Protein AF-A0A1F6ZRS8-F1 (afdb_monomer_lite)

Foldseek 3Di:
DLVVLLVLLLVLLVVLVVVCVVVVPDDLVNSLCVLVVPPDDQDPSSLSSSLSSSQLVVVCVVVVPDDSVRSSVVSSVCSVVSVVVSVVVD

pLDDT: mean 78.66, std 11.93, range [44.84, 92.25]

Secondary structure (DSSP, 8-state):
-HHHHHHHHHHHHHHHHHHHHH-TT--HHHHHHHHHTTSS---HHHHHHHHHHHHHHHHHHH-TT--HHHHHHHHHHHHHHHHHHHHTT-

Radius of gyration: 12.48 Å; chains: 1; bounding box: 32×22×33 Å

Structure (mmCIF, N/CA/C/O backbone):
data_AF-A0A1F6ZRS8-F1
#
_entry.id   AF-A0A1F6ZRS8-F1
#
loop_
_atom_site.group_PDB
_atom_site.id
_atom_site.type_symbol
_atom_site.label_atom_id
_atom_site.label_alt_id
_atom_site.label_comp_id
_atom_site.label_asym_id
_atom_site.label_entity_id
_atom_site.label_seq_id
_atom_site.pdbx_PDB_ins_code
_atom_site.Cartn_x
_atom_site.Cartn_y
_atom_site.Cartn_z
_atom_site.occupancy
_atom_site.B_iso_or_equiv
_atom_site.auth_seq_id
_atom_site.auth_comp_id
_atom_site.auth_asym_id
_atom_site.auth_atom_id
_atom_site.pdbx_PDB_model_num
ATOM 1 N N . MET A 1 1 ? 7.842 -9.575 -17.480 1.00 53.19 1 MET A N 1
ATOM 2 C CA . MET A 1 1 ? 7.811 -8.180 -17.010 1.00 53.19 1 MET A CA 1
ATOM 3 C C . MET A 1 1 ? 6.543 -7.965 -16.195 1.00 53.19 1 MET A C 1
ATOM 5 O O . MET A 1 1 ? 6.675 -7.854 -14.993 1.00 53.19 1 MET A O 1
ATOM 9 N N . GLU A 1 2 ? 5.340 -8.151 -16.761 1.00 55.59 2 GLU A N 1
ATOM 10 C CA . GLU A 1 2 ? 4.064 -7.962 -16.025 1.00 55.59 2 GLU A CA 1
ATOM 11 C C . GLU A 1 2 ? 3.884 -8.777 -14.718 1.00 55.59 2 GLU A C 1
ATOM 13 O O . GLU A 1 2 ? 3.277 -8.278 -13.770 1.00 55.59 2 GLU A O 1
ATOM 18 N N . GLU A 1 3 ? 4.385 -10.018 -14.625 1.00 59.34 3 GLU A N 1
ATOM 19 C CA . GLU A 1 3 ? 4.241 -10.829 -13.396 1.00 59.34 3 GLU A CA 1
ATOM 20 C C . GLU A 1 3 ? 5.116 -10.336 -12.230 1.00 59.34 3 GLU A C 1
ATOM 22 O O . GLU A 1 3 ? 4.689 -10.406 -11.073 1.00 59.34 3 GLU A O 1
ATOM 27 N N . ASP A 1 4 ? 6.306 -9.801 -12.521 1.00 66.62 4 ASP A N 1
ATOM 28 C CA . ASP A 1 4 ? 7.246 -9.327 -11.497 1.00 66.62 4 ASP A CA 1
ATOM 29 C C . ASP A 1 4 ? 6.773 -7.995 -10.888 1.00 66.62 4 ASP A C 1
ATOM 31 O O . ASP A 1 4 ? 6.836 -7.804 -9.668 1.00 66.62 4 ASP A O 1
ATOM 35 N N . ASP A 1 5 ? 6.182 -7.122 -11.710 1.00 69.50 5 ASP A N 1
ATOM 36 C CA . ASP A 1 5 ? 5.629 -5.834 -11.276 1.00 69.50 5 ASP A CA 1
ATOM 37 C C . ASP A 1 5 ? 4.389 -6.023 -10.392 1.00 69.50 5 ASP A C 1
ATOM 39 O O . ASP A 1 5 ? 4.235 -5.371 -9.355 1.00 69.50 5 ASP A O 1
ATOM 43 N N . GLY A 1 6 ? 3.527 -6.990 -10.731 1.00 77.56 6 GLY A N 1
ATOM 44 C CA . GLY A 1 6 ? 2.367 -7.346 -9.911 1.00 77.56 6 GLY A CA 1
ATOM 45 C C . GLY A 1 6 ? 2.758 -7.834 -8.512 1.00 77.56 6 GLY A C 1
ATOM 46 O O . GLY A 1 6 ? 2.133 -7.448 -7.516 1.00 77.56 6 GLY A O 1
ATOM 47 N N . LEU A 1 7 ? 3.818 -8.640 -8.406 1.00 80.50 7 LEU A N 1
ATOM 48 C CA . LEU A 1 7 ? 4.325 -9.113 -7.117 1.00 80.50 7 LEU A CA 1
ATOM 49 C C . LEU A 1 7 ? 4.924 -7.966 -6.288 1.00 80.50 7 LEU A C 1
ATOM 51 O O . LEU A 1 7 ? 4.684 -7.897 -5.077 1.00 80.50 7 LEU A O 1
ATOM 55 N N . ALA A 1 8 ? 5.646 -7.044 -6.930 1.00 78.81 8 ALA A N 1
ATOM 56 C CA . ALA A 1 8 ? 6.183 -5.849 -6.286 1.00 78.81 8 ALA A CA 1
ATOM 57 C C . ALA A 1 8 ? 5.066 -4.941 -5.732 1.00 78.81 8 ALA A C 1
ATOM 59 O O . ALA A 1 8 ? 5.144 -4.517 -4.574 1.00 78.81 8 ALA A O 1
ATOM 60 N N . ILE A 1 9 ? 3.982 -4.732 -6.493 1.00 83.69 9 ILE A N 1
ATOM 61 C CA . ILE A 1 9 ? 2.792 -3.972 -6.057 1.00 83.69 9 ILE A CA 1
ATOM 62 C C . ILE A 1 9 ? 2.176 -4.591 -4.802 1.00 83.69 9 ILE A C 1
ATOM 64 O O . ILE A 1 9 ? 1.899 -3.892 -3.823 1.00 83.69 9 ILE A O 1
ATOM 68 N N . VAL A 1 10 ? 1.968 -5.910 -4.804 1.00 85.94 10 VAL A N 1
ATOM 69 C CA . VAL A 1 10 ? 1.364 -6.611 -3.662 1.00 85.94 10 VAL A CA 1
ATOM 70 C C . VAL A 1 10 ? 2.267 -6.540 -2.429 1.00 85.94 10 VAL A C 1
ATOM 72 O O . VAL A 1 10 ? 1.778 -6.285 -1.326 1.00 85.94 10 VAL A O 1
ATOM 75 N N . ALA A 1 11 ? 3.579 -6.720 -2.597 1.00 83.94 11 ALA A N 1
ATOM 76 C CA . ALA A 1 11 ? 4.540 -6.623 -1.501 1.00 83.94 11 ALA A CA 1
ATOM 77 C C . ALA A 1 11 ? 4.587 -5.208 -0.898 1.00 83.94 11 ALA A C 1
ATOM 79 O O . ALA A 1 11 ? 4.629 -5.052 0.327 1.00 83.94 11 ALA A O 1
ATOM 80 N N . ALA A 1 12 ? 4.538 -4.175 -1.741 1.00 83.50 12 ALA A N 1
ATOM 81 C CA . ALA A 1 12 ? 4.478 -2.785 -1.307 1.00 83.50 12 ALA A CA 1
ATOM 82 C C . ALA A 1 12 ? 3.178 -2.474 -0.555 1.00 83.50 12 ALA A C 1
ATOM 84 O O . ALA A 1 12 ? 3.212 -1.874 0.523 1.00 83.50 12 ALA A O 1
ATOM 85 N N . ALA A 1 13 ? 2.041 -2.951 -1.064 1.00 84.62 13 ALA A N 1
ATOM 86 C CA . ALA A 1 13 ? 0.753 -2.791 -0.404 1.00 84.62 13 ALA A CA 1
ATOM 87 C C . ALA A 1 13 ? 0.713 -3.471 0.973 1.00 84.62 13 ALA A C 1
ATOM 89 O O . ALA A 1 13 ? 0.239 -2.867 1.934 1.00 84.62 13 ALA A O 1
ATOM 90 N N . ASP A 1 14 ? 1.255 -4.685 1.113 1.00 86.38 14 ASP A N 1
ATOM 91 C CA . ASP A 1 14 ? 1.355 -5.360 2.415 1.00 86.38 14 ASP A CA 1
ATOM 92 C C . ASP A 1 14 ? 2.230 -4.569 3.404 1.00 86.38 14 ASP A C 1
ATOM 94 O O . ASP A 1 14 ? 1.853 -4.387 4.565 1.00 86.38 14 ASP A O 1
ATOM 98 N N . ARG A 1 15 ? 3.366 -4.015 2.954 1.00 85.44 15 ARG A N 1
ATOM 99 C CA . ARG A 1 15 ? 4.194 -3.132 3.795 1.00 85.44 15 ARG A CA 1
ATOM 100 C C . ARG A 1 15 ? 3.437 -1.879 4.226 1.00 85.44 15 ARG A C 1
ATOM 102 O O . ARG A 1 15 ? 3.459 -1.555 5.412 1.00 85.44 15 ARG A O 1
ATOM 109 N N . ALA A 1 16 ? 2.736 -1.220 3.305 1.00 85.25 16 ALA A N 1
ATOM 110 C CA . ALA A 1 16 ? 1.933 -0.034 3.595 1.00 85.25 16 ALA A CA 1
ATOM 111 C C . ALA A 1 16 ? 0.817 -0.338 4.607 1.00 85.25 16 ALA A C 1
ATOM 113 O O . ALA A 1 16 ? 0.638 0.395 5.580 1.00 85.25 16 ALA A O 1
ATOM 114 N N . ILE A 1 17 ? 0.130 -1.475 4.446 1.00 87.12 17 ILE A N 1
ATOM 115 C CA . ILE A 1 17 ? -0.882 -1.968 5.387 1.00 87.12 17 ILE A CA 1
ATOM 116 C C . ILE A 1 17 ? -0.279 -2.156 6.782 1.00 87.12 17 ILE A C 1
ATOM 118 O O . ILE A 1 17 ? -0.844 -1.668 7.765 1.00 87.12 17 ILE A O 1
ATOM 122 N N . ARG A 1 18 ? 0.868 -2.841 6.885 1.00 87.25 18 ARG A N 1
ATOM 123 C CA . ARG A 1 18 ? 1.552 -3.075 8.167 1.00 87.25 18 ARG A CA 1
ATOM 124 C C . ARG A 1 18 ? 2.026 -1.776 8.807 1.00 87.25 18 ARG A C 1
ATOM 126 O O . ARG A 1 18 ? 1.927 -1.640 10.026 1.00 87.25 18 ARG A O 1
ATOM 133 N N . PHE A 1 19 ? 2.534 -0.839 8.011 1.00 86.38 19 PHE A N 1
ATOM 134 C CA . PHE A 1 19 ? 2.972 0.468 8.487 1.00 86.38 19 PHE A CA 1
ATOM 135 C C . PHE A 1 19 ? 1.794 1.275 9.043 1.00 86.38 19 PHE A C 1
ATOM 137 O O . PHE A 1 19 ? 1.879 1.745 10.174 1.00 86.38 19 PHE A O 1
ATOM 144 N N . GLN A 1 20 ? 0.663 1.342 8.334 1.00 84.25 20 GLN A N 1
ATOM 145 C CA . GLN A 1 20 ? -0.538 2.034 8.817 1.00 84.25 20 GLN A CA 1
ATOM 146 C C . GLN A 1 20 ? -1.162 1.351 10.044 1.00 84.25 20 GLN A C 1
ATOM 148 O O . GLN A 1 20 ? -1.658 2.020 10.941 1.00 84.25 20 GLN A O 1
ATOM 153 N N . ASN A 1 21 ? -1.104 0.018 10.142 1.00 86.31 21 ASN A N 1
ATOM 154 C CA . ASN A 1 21 ? -1.572 -0.692 11.339 1.00 86.31 21 ASN A CA 1
ATOM 155 C C . ASN A 1 21 ? -0.720 -0.359 12.578 1.00 86.31 21 ASN A C 1
ATOM 157 O O . ASN A 1 21 ? -1.249 -0.300 13.686 1.00 86.31 21 ASN A O 1
ATOM 161 N N . LYS A 1 22 ? 0.590 -0.138 12.400 1.00 88.25 22 LYS A N 1
ATOM 162 C CA . LYS A 1 22 ? 1.497 0.315 13.470 1.00 88.25 22 LYS A CA 1
ATOM 163 C C . LYS A 1 22 ? 1.375 1.813 13.750 1.00 88.25 22 LYS A C 1
ATOM 165 O O . LYS A 1 22 ? 1.580 2.224 14.887 1.00 88.25 22 LYS A O 1
ATOM 170 N N . ASN A 1 23 ? 1.014 2.597 12.737 1.00 87.19 23 ASN A N 1
ATOM 171 C CA . ASN A 1 23 ? 0.872 4.047 12.797 1.00 87.19 23 ASN A CA 1
ATOM 172 C C . ASN A 1 23 ? -0.517 4.463 12.267 1.00 87.19 23 ASN A C 1
ATOM 174 O O . ASN A 1 23 ? -0.629 4.928 11.133 1.00 87.19 23 ASN A O 1
ATOM 178 N N . PRO A 1 24 ? -1.600 4.309 13.057 1.00 83.56 24 PRO A N 1
ATOM 179 C CA . PRO A 1 24 ? -2.977 4.500 12.572 1.00 83.56 24 PRO A CA 1
ATOM 180 C C . PRO A 1 24 ? -3.304 5.921 12.106 1.00 83.56 24 PRO A C 1
ATOM 182 O O . PRO A 1 24 ? -4.269 6.120 11.372 1.00 83.56 24 PRO A O 1
ATOM 185 N N . ASN A 1 25 ? -2.511 6.895 12.554 1.00 86.31 25 ASN A N 1
ATOM 186 C CA . ASN A 1 25 ? -2.642 8.305 12.202 1.00 86.31 25 ASN A CA 1
ATOM 187 C C . ASN A 1 25 ? -1.591 8.754 11.178 1.00 86.31 25 ASN A C 1
ATOM 189 O O . ASN A 1 25 ? -1.493 9.954 10.939 1.00 86.31 25 ASN A O 1
ATOM 193 N N . ALA A 1 26 ? -0.797 7.827 10.625 1.00 84.62 26 ALA A N 1
ATOM 194 C CA . ALA A 1 26 ? 0.209 8.180 9.637 1.00 84.62 26 ALA A CA 1
ATOM 195 C C . ALA A 1 26 ? -0.443 8.766 8.385 1.00 84.62 26 ALA A C 1
ATOM 197 O O . ALA A 1 26 ? -1.467 8.254 7.915 1.00 84.62 26 ALA A O 1
ATOM 198 N N . THR A 1 27 ? 0.169 9.810 7.839 1.00 84.62 27 THR A N 1
ATOM 199 C CA . THR A 1 27 ? -0.252 10.390 6.565 1.00 84.62 27 THR A CA 1
ATOM 200 C C . THR A 1 27 ? 0.316 9.599 5.388 1.00 84.62 27 THR A C 1
ATOM 202 O O . THR A 1 27 ? 1.204 8.752 5.533 1.00 84.62 27 THR A O 1
ATOM 205 N N . ILE A 1 28 ? -0.207 9.875 4.193 1.00 82.19 28 ILE A N 1
ATOM 206 C CA . ILE A 1 28 ? 0.314 9.299 2.951 1.00 82.19 28 ILE 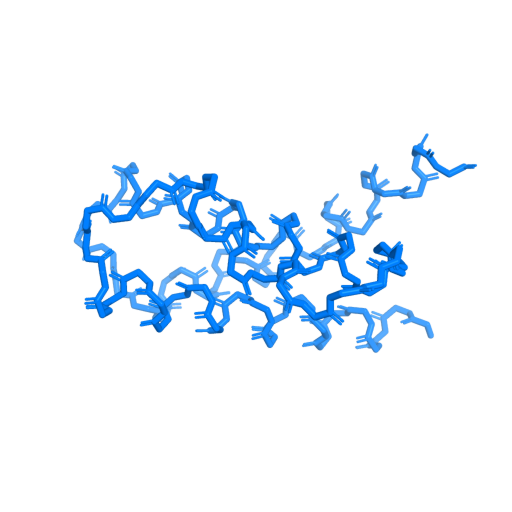A CA 1
ATOM 207 C C . ILE A 1 28 ? 1.774 9.722 2.754 1.00 82.19 28 ILE A C 1
ATOM 209 O O . ILE A 1 28 ? 2.607 8.896 2.406 1.00 82.19 28 ILE A O 1
ATOM 213 N N . GLU A 1 29 ? 2.106 10.980 3.033 1.00 80.88 29 GLU A N 1
ATOM 214 C CA . GLU A 1 29 ? 3.454 11.535 2.900 1.00 80.88 29 GLU A CA 1
ATOM 215 C C . GLU A 1 29 ? 4.451 10.850 3.839 1.00 80.88 29 GLU A C 1
ATOM 217 O O . GLU A 1 29 ? 5.564 10.543 3.421 1.00 80.88 29 GLU A O 1
ATOM 222 N N . GLU A 1 30 ? 4.055 10.548 5.079 1.00 81.25 30 GLU A N 1
ATOM 223 C CA . GLU A 1 30 ? 4.892 9.791 6.020 1.00 81.25 30 GLU A CA 1
ATOM 224 C C . GLU A 1 30 ? 5.125 8.354 5.537 1.00 81.25 30 GLU A C 1
ATOM 226 O O . GLU A 1 30 ? 6.229 7.823 5.658 1.00 81.25 30 GLU A O 1
ATOM 231 N N . ALA A 1 31 ? 4.104 7.727 4.946 1.00 76.50 31 ALA A N 1
ATOM 232 C CA . ALA A 1 31 ? 4.216 6.386 4.383 1.00 76.50 31 ALA A CA 1
ATOM 233 C C . ALA A 1 31 ? 5.102 6.348 3.128 1.00 76.50 31 ALA A C 1
ATOM 235 O O . ALA A 1 31 ? 5.912 5.432 2.982 1.00 76.50 31 ALA A O 1
ATOM 236 N N . ILE A 1 32 ? 4.981 7.349 2.250 1.00 76.38 32 ILE A N 1
ATOM 237 C CA . ILE A 1 32 ? 5.838 7.520 1.071 1.00 76.38 32 ILE A CA 1
ATOM 238 C C . ILE A 1 32 ? 7.274 7.799 1.510 1.00 76.38 32 ILE A C 1
ATOM 240 O O . ILE A 1 32 ? 8.187 7.128 1.042 1.00 76.38 32 ILE A O 1
ATOM 244 N N . GLY A 1 33 ? 7.476 8.723 2.452 1.00 74.50 33 GLY A N 1
ATOM 245 C CA . GLY A 1 33 ? 8.789 9.023 3.016 1.00 74.50 33 GLY A CA 1
ATOM 246 C C . GLY A 1 33 ? 9.452 7.773 3.589 1.00 74.50 33 GLY A C 1
ATOM 247 O O . GLY A 1 33 ? 10.596 7.486 3.259 1.00 74.50 33 GLY A O 1
ATOM 248 N N . HIS A 1 34 ? 8.707 6.961 4.345 1.00 74.81 34 HIS A N 1
ATOM 249 C CA . HIS A 1 34 ? 9.204 5.689 4.871 1.00 74.81 34 HIS A CA 1
ATOM 250 C C . HIS A 1 34 ? 9.525 4.658 3.775 1.00 74.81 34 HIS A C 1
ATOM 252 O O . HIS A 1 34 ? 10.469 3.883 3.918 1.00 74.81 34 HIS A O 1
ATOM 258 N N . ALA A 1 35 ? 8.760 4.638 2.681 1.00 67.38 35 ALA A N 1
ATOM 259 C CA . ALA A 1 35 ? 9.044 3.782 1.530 1.00 67.38 35 ALA A CA 1
ATOM 260 C C . ALA A 1 35 ? 10.283 4.249 0.741 1.00 67.38 35 ALA A C 1
ATOM 262 O O . ALA A 1 35 ? 10.975 3.418 0.157 1.00 67.38 35 ALA A O 1
ATOM 263 N N . MET A 1 36 ? 10.569 5.555 0.749 1.00 69.06 36 MET A N 1
ATOM 264 C CA . MET A 1 36 ? 11.670 6.197 0.025 1.00 69.06 36 MET A CA 1
ATOM 265 C C . MET A 1 36 ? 12.973 6.334 0.824 1.00 69.06 36 MET A C 1
ATOM 267 O O . MET A 1 36 ? 14.009 6.631 0.231 1.00 69.06 36 MET A O 1
ATOM 271 N N . ASP A 1 37 ? 12.964 6.091 2.138 1.00 67.50 37 ASP A N 1
ATOM 272 C CA . ASP A 1 37 ? 14.103 6.302 3.058 1.00 67.50 37 ASP A CA 1
ATOM 273 C C . ASP A 1 37 ? 15.315 5.360 2.814 1.00 67.50 37 ASP A C 1
ATOM 275 O O . ASP A 1 37 ? 16.213 5.227 3.641 1.00 67.50 37 ASP A O 1
ATOM 279 N N . GLY A 1 38 ? 15.367 4.695 1.653 1.00 56.50 38 GLY A N 1
ATOM 280 C CA . GLY A 1 38 ? 16.487 3.890 1.156 1.00 56.50 38 GLY A CA 1
ATOM 281 C C . GLY A 1 38 ? 17.612 4.685 0.471 1.00 56.50 38 GLY A C 1
ATOM 282 O O . GLY A 1 38 ? 18.572 4.077 0.004 1.00 56.50 38 GLY A O 1
ATOM 283 N N . GLY A 1 39 ? 17.527 6.020 0.411 1.00 46.34 39 GLY A N 1
ATOM 284 C CA . GLY A 1 39 ? 18.652 6.901 0.051 1.00 46.34 39 GLY A CA 1
ATOM 285 C C . GLY A 1 39 ? 19.077 6.925 -1.427 1.00 46.34 39 GLY A C 1
ATOM 286 O O . GLY A 1 39 ? 20.161 7.424 -1.727 1.00 46.34 39 GLY A O 1
ATOM 287 N N . GLY A 1 40 ? 18.259 6.409 -2.347 1.00 53.50 40 GLY A N 1
ATOM 288 C CA . GLY A 1 40 ? 18.526 6.407 -3.792 1.00 53.50 40 GLY A CA 1
ATOM 289 C C . GLY A 1 40 ? 17.471 7.160 -4.604 1.00 53.50 40 GLY A C 1
ATOM 290 O O . GLY A 1 40 ? 16.380 7.449 -4.112 1.00 53.50 40 GLY A O 1
ATOM 291 N N . THR A 1 41 ? 17.788 7.467 -5.866 1.00 58.44 41 THR A N 1
ATOM 292 C CA . THR A 1 41 ? 16.778 7.865 -6.860 1.00 58.44 41 THR A CA 1
ATOM 293 C C . THR A 1 41 ? 15.730 6.751 -6.944 1.00 58.44 41 THR A C 1
ATOM 295 O O . THR A 1 41 ? 16.146 5.595 -7.059 1.00 58.44 41 THR A O 1
ATOM 298 N N . PRO A 1 42 ? 14.418 7.048 -6.879 1.00 62.03 42 PRO A N 1
ATOM 299 C CA . PRO A 1 42 ? 13.389 6.024 -7.010 1.00 62.03 42 PRO A CA 1
ATOM 300 C C . PRO A 1 42 ? 13.587 5.294 -8.335 1.00 62.03 42 PRO A C 1
ATOM 302 O O . PRO A 1 42 ? 13.511 5.910 -9.398 1.00 62.03 42 PRO A O 1
ATOM 305 N N . ASP A 1 43 ? 13.896 4.004 -8.269 1.00 64.94 43 ASP A N 1
ATOM 306 C CA . ASP A 1 43 ? 13.802 3.148 -9.442 1.00 64.94 43 ASP A CA 1
ATOM 307 C C . ASP A 1 43 ? 12.322 2.901 -9.775 1.00 64.94 43 ASP A C 1
ATOM 309 O O . ASP A 1 43 ? 11.415 3.231 -9.006 1.00 64.94 43 ASP A O 1
ATOM 313 N N . GLU A 1 44 ? 12.060 2.341 -10.949 1.00 59.69 44 GLU A N 1
ATOM 314 C CA . GLU A 1 44 ? 10.702 2.055 -11.421 1.00 59.69 44 GLU A CA 1
ATOM 315 C C . GLU A 1 44 ? 9.923 1.188 -10.412 1.00 59.69 44 GLU A C 1
ATOM 317 O O . GLU A 1 44 ? 8.777 1.489 -10.079 1.00 59.69 44 GLU A O 1
ATOM 322 N N . ALA A 1 45 ? 10.590 0.208 -9.790 1.00 62.03 45 ALA A N 1
ATOM 323 C CA . ALA A 1 45 ? 10.030 -0.607 -8.711 1.00 62.03 45 ALA A CA 1
ATOM 324 C C . ALA A 1 45 ? 9.624 0.221 -7.471 1.00 62.03 45 ALA A C 1
ATOM 326 O O . ALA A 1 45 ? 8.622 -0.083 -6.816 1.00 62.03 45 ALA A O 1
ATOM 327 N N . SER A 1 46 ? 10.359 1.290 -7.153 1.00 69.81 46 SER A N 1
ATOM 328 C CA . SER A 1 46 ? 10.029 2.233 -6.080 1.00 69.81 46 SER A CA 1
ATOM 329 C C . SER A 1 46 ? 8.807 3.089 -6.422 1.00 69.81 46 SER A C 1
ATOM 331 O O . SER A 1 46 ? 7.967 3.319 -5.552 1.00 69.81 46 SER A O 1
ATOM 333 N N . ILE A 1 47 ? 8.651 3.515 -7.680 1.00 73.12 47 ILE A N 1
ATOM 334 C CA . ILE A 1 47 ? 7.476 4.279 -8.147 1.00 73.12 47 ILE A CA 1
ATOM 335 C C . ILE A 1 47 ? 6.212 3.413 -8.063 1.00 73.12 47 ILE A C 1
ATOM 337 O O . ILE A 1 47 ? 5.201 3.826 -7.484 1.00 73.12 47 ILE A O 1
ATOM 341 N N . VAL A 1 48 ? 6.308 2.171 -8.540 1.00 73.81 48 VAL A N 1
ATOM 342 C CA . VAL A 1 48 ? 5.259 1.146 -8.449 1.00 73.81 48 VAL A CA 1
ATOM 343 C C . VAL A 1 48 ? 4.831 0.928 -6.991 1.00 73.81 48 VAL A C 1
ATOM 345 O O . VAL A 1 48 ? 3.639 0.913 -6.660 1.00 73.81 48 VAL A O 1
ATOM 348 N N . ALA A 1 49 ? 5.806 0.805 -6.088 1.00 73.06 49 ALA A N 1
ATOM 349 C CA . ALA A 1 49 ? 5.562 0.610 -4.667 1.00 73.06 49 ALA A CA 1
ATOM 350 C C . ALA A 1 49 ? 4.878 1.819 -4.000 1.00 73.06 49 ALA A C 1
ATOM 352 O O . ALA A 1 49 ? 3.984 1.640 -3.167 1.00 73.06 49 ALA A O 1
ATOM 353 N N . ILE A 1 50 ? 5.254 3.043 -4.385 1.00 82.38 50 ILE A N 1
ATOM 354 C CA . ILE A 1 50 ? 4.653 4.294 -3.894 1.00 82.38 50 ILE A CA 1
ATOM 355 C C . ILE A 1 50 ? 3.191 4.414 -4.335 1.00 82.38 50 ILE A C 1
ATOM 357 O O . ILE A 1 50 ? 2.326 4.755 -3.520 1.00 82.38 50 ILE A O 1
ATOM 361 N N . ALA A 1 51 ? 2.891 4.104 -5.597 1.00 83.50 51 ALA A N 1
ATOM 362 C CA . ALA A 1 51 ? 1.526 4.129 -6.116 1.00 83.50 51 ALA A CA 1
ATOM 363 C C . ALA A 1 51 ? 0.632 3.125 -5.367 1.00 83.50 51 ALA A C 1
ATOM 365 O O . ALA A 1 51 ? -0.459 3.472 -4.901 1.00 83.50 51 ALA A O 1
ATOM 366 N N . ALA A 1 52 ? 1.132 1.903 -5.157 1.00 84.06 52 ALA A N 1
ATOM 367 C CA . ALA A 1 52 ? 0.441 0.867 -4.396 1.00 84.06 52 ALA A CA 1
ATOM 368 C C . ALA A 1 52 ? 0.173 1.288 -2.940 1.00 84.06 52 ALA A C 1
ATOM 370 O O . ALA A 1 52 ? -0.950 1.154 -2.443 1.00 84.06 52 ALA A O 1
ATOM 371 N N . ALA A 1 53 ? 1.185 1.833 -2.258 1.00 84.25 53 ALA A N 1
ATOM 372 C CA . ALA A 1 53 ? 1.056 2.324 -0.889 1.00 84.25 53 ALA A CA 1
ATOM 373 C C . ALA A 1 53 ? 0.038 3.470 -0.787 1.00 84.25 53 ALA A C 1
ATOM 375 O O . ALA A 1 53 ? -0.802 3.485 0.113 1.00 84.25 53 ALA A O 1
ATOM 376 N N . THR A 1 54 ? 0.053 4.393 -1.746 1.00 87.31 54 THR A N 1
ATOM 377 C CA . THR A 1 54 ? -0.891 5.515 -1.801 1.00 87.31 54 THR A CA 1
ATOM 378 C C . THR A 1 54 ? -2.338 5.030 -1.901 1.00 87.31 54 THR A C 1
ATOM 380 O O . THR A 1 54 ? -3.211 5.497 -1.163 1.00 87.31 54 THR A O 1
ATOM 383 N N . GLU A 1 55 ? -2.608 4.052 -2.767 1.00 89.69 55 GLU A N 1
ATOM 384 C CA . GLU A 1 55 ? -3.951 3.488 -2.922 1.00 89.69 55 GLU A CA 1
ATOM 385 C C . GLU A 1 55 ? -4.413 2.723 -1.670 1.00 89.69 55 GLU A C 1
ATOM 387 O O . GLU A 1 55 ? -5.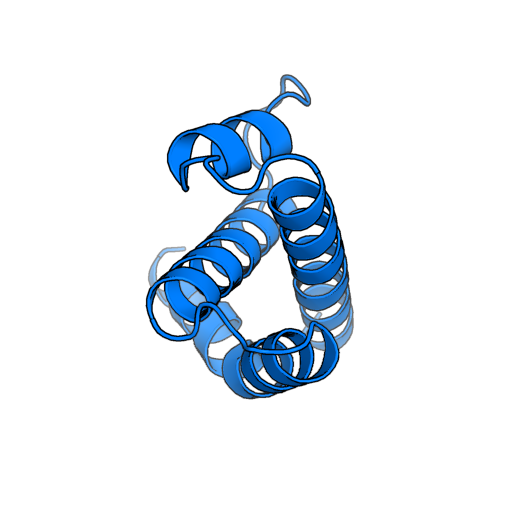589 2.811 -1.307 1.00 89.69 55 GLU A O 1
ATOM 392 N N . VAL A 1 56 ? -3.504 2.053 -0.949 1.00 89.38 56 VAL A N 1
ATOM 393 C CA . VAL A 1 56 ? -3.801 1.432 0.357 1.00 89.38 56 VAL A CA 1
ATOM 394 C C . VAL A 1 56 ? -4.306 2.471 1.354 1.00 89.38 56 VAL A C 1
ATOM 396 O O . VAL A 1 56 ? -5.357 2.277 1.974 1.00 89.38 56 VAL A O 1
ATOM 399 N N . PHE A 1 57 ? -3.579 3.578 1.499 1.00 88.81 57 PHE A N 1
ATOM 400 C CA . PHE A 1 57 ? -3.915 4.616 2.468 1.00 88.81 57 PHE A CA 1
ATOM 401 C C . PHE A 1 57 ? -5.239 5.295 2.124 1.00 88.81 57 PHE A C 1
ATOM 403 O O . PHE A 1 57 ? -6.130 5.352 2.973 1.00 88.81 57 PHE A O 1
ATOM 410 N N . ARG A 1 58 ? -5.423 5.706 0.862 1.00 89.44 58 ARG A N 1
ATOM 411 C CA . ARG A 1 58 ? -6.687 6.287 0.375 1.00 89.44 58 ARG A CA 1
ATOM 412 C C . ARG A 1 58 ? -7.871 5.354 0.602 1.00 89.44 58 ARG A C 1
ATOM 414 O O . ARG A 1 58 ? -8.966 5.795 0.962 1.00 89.44 58 ARG A O 1
ATOM 421 N N . PHE A 1 59 ? -7.675 4.053 0.389 1.00 89.81 59 PHE A N 1
ATOM 422 C CA . PHE A 1 59 ? -8.720 3.070 0.623 1.00 89.81 59 PHE A CA 1
ATOM 423 C C . PHE A 1 59 ? -9.077 2.976 2.111 1.00 89.81 59 PHE A C 1
ATOM 425 O O . PHE A 1 59 ? -10.263 3.035 2.446 1.00 89.81 59 PHE A O 1
ATOM 432 N N . LYS A 1 60 ? -8.081 2.876 3.002 1.00 85.44 60 LYS A N 1
ATOM 433 C CA . LYS A 1 60 ? -8.291 2.798 4.459 1.00 85.44 60 LYS A CA 1
ATOM 434 C C . LYS A 1 60 ? -8.853 4.095 5.055 1.00 85.44 60 LYS A C 1
ATOM 436 O O . LYS A 1 60 ? -9.661 4.020 5.977 1.00 85.44 60 LYS A O 1
ATOM 441 N N . GLU A 1 61 ? -8.532 5.265 4.504 1.00 85.81 61 GLU A N 1
ATOM 442 C CA . GLU A 1 61 ? -9.164 6.536 4.893 1.00 85.81 61 GLU A CA 1
ATOM 443 C C . GLU A 1 61 ? -10.675 6.525 4.640 1.00 85.81 61 GLU A C 1
ATOM 445 O O . GLU A 1 61 ? -11.461 6.901 5.513 1.00 85.81 61 GLU A O 1
ATOM 450 N N . ARG A 1 62 ? -11.086 6.041 3.461 1.00 88.81 62 ARG A N 1
ATOM 451 C CA . ARG A 1 62 ? -12.500 5.920 3.070 1.00 88.81 62 ARG A CA 1
ATOM 452 C C . ARG A 1 62 ? -13.206 4.761 3.777 1.00 88.81 62 ARG A C 1
ATOM 454 O O . ARG A 1 62 ? -14.412 4.818 4.000 1.00 88.81 62 ARG A O 1
ATOM 461 N N . HIS A 1 63 ? -12.457 3.729 4.164 1.00 88.81 63 HIS A N 1
ATOM 462 C CA . HIS A 1 63 ? -12.969 2.501 4.769 1.00 88.81 63 HIS A CA 1
ATOM 463 C C . HIS A 1 63 ? -12.206 2.165 6.055 1.00 88.81 63 HIS A C 1
ATOM 465 O O . HIS A 1 63 ? -11.548 1.131 6.149 1.00 88.81 63 HIS A O 1
ATOM 471 N N . ARG A 1 64 ? -12.340 3.004 7.092 1.00 80.25 64 ARG A N 1
ATOM 472 C CA . ARG A 1 64 ? -11.601 2.865 8.370 1.00 80.25 64 ARG A CA 1
ATOM 473 C C . ARG A 1 64 ? -11.750 1.516 9.090 1.00 80.25 64 ARG A C 1
ATOM 475 O O . ARG A 1 64 ? -10.998 1.235 10.014 1.00 80.25 64 ARG A O 1
ATOM 482 N N . ARG A 1 65 ? -12.742 0.701 8.719 1.00 87.12 65 ARG A N 1
ATOM 483 C CA . ARG A 1 65 ? -12.999 -0.635 9.292 1.00 87.12 65 ARG A CA 1
ATOM 484 C C . ARG A 1 65 ? -12.664 -1.785 8.340 1.00 87.12 65 ARG A C 1
ATOM 486 O O . ARG A 1 65 ? -12.947 -2.933 8.678 1.00 87.12 65 ARG A O 1
ATOM 493 N N . ALA A 1 66 ? -12.117 -1.492 7.161 1.00 88.94 66 ALA A N 1
ATOM 494 C CA . ALA A 1 66 ? -11.738 -2.521 6.209 1.00 88.94 66 ALA A CA 1
ATOM 495 C C . ALA A 1 66 ? -10.645 -3.415 6.793 1.00 88.94 66 ALA A C 1
ATOM 497 O O . ALA A 1 66 ? -9.666 -2.944 7.375 1.00 88.94 66 ALA A O 1
ATOM 498 N N . LYS A 1 67 ? -10.811 -4.720 6.612 1.00 91.25 67 LYS A N 1
ATOM 499 C CA . LYS A 1 67 ? -9.808 -5.714 6.981 1.00 91.25 67 LYS A CA 1
ATOM 500 C C . LYS A 1 67 ? -8.685 -5.700 5.955 1.00 91.25 67 LYS A C 1
ATOM 502 O O . LYS A 1 67 ? -8.926 -5.498 4.768 1.00 91.25 67 LYS A O 1
ATOM 507 N N . ASP A 1 68 ? -7.478 -6.051 6.380 1.00 89.00 68 ASP A N 1
ATOM 508 C CA . ASP A 1 68 ? -6.300 -6.090 5.502 1.00 89.00 68 ASP A CA 1
ATOM 509 C C . ASP A 1 68 ? -6.523 -6.944 4.238 1.00 89.00 68 ASP A C 1
ATOM 511 O O . ASP A 1 68 ? -6.112 -6.568 3.144 1.00 89.00 68 ASP A O 1
ATOM 515 N N . LYS A 1 69 ? -7.280 -8.046 4.347 1.00 90.12 69 LYS A N 1
ATOM 516 C CA . LYS A 1 69 ? -7.663 -8.886 3.197 1.00 90.12 69 LYS A CA 1
ATOM 517 C C . LYS A 1 69 ? -8.530 -8.153 2.164 1.00 90.12 69 LYS A C 1
ATO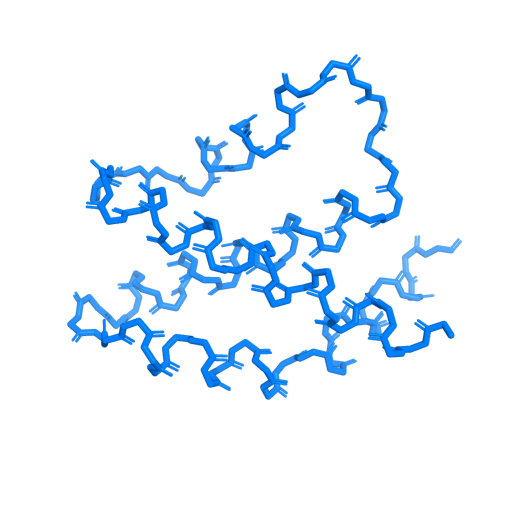M 519 O O . LYS A 1 69 ? -8.446 -8.461 0.980 1.00 90.12 69 LYS A O 1
ATOM 524 N N . GLU A 1 70 ? -9.393 -7.238 2.596 1.00 91.38 70 GLU A N 1
ATOM 525 C CA . GLU A 1 70 ? -10.244 -6.438 1.703 1.00 91.38 70 GLU A CA 1
ATOM 526 C C . GLU A 1 70 ? -9.409 -5.392 0.965 1.00 91.38 70 GLU A C 1
ATOM 528 O O . GLU A 1 70 ? -9.556 -5.233 -0.244 1.00 91.38 70 GLU A O 1
ATOM 533 N N . VAL A 1 71 ? -8.468 -4.770 1.675 1.00 89.75 71 VAL A N 1
ATOM 534 C CA . VAL A 1 71 ? -7.514 -3.810 1.109 1.00 89.75 71 VAL A CA 1
ATOM 535 C C . VAL A 1 71 ? -6.620 -4.485 0.067 1.00 89.75 71 VAL A C 1
ATOM 537 O O . VAL A 1 71 ? -6.507 -3.999 -1.052 1.00 89.75 71 VAL A O 1
ATOM 540 N N . LEU A 1 72 ? -6.049 -5.653 0.380 1.00 87.94 72 LEU A N 1
ATOM 541 C CA . LEU A 1 72 ? -5.219 -6.404 -0.569 1.00 87.94 72 LEU A CA 1
ATOM 542 C C . LEU A 1 72 ? -6.002 -6.839 -1.811 1.00 87.94 72 LEU A C 1
ATOM 544 O O . LEU A 1 72 ? -5.494 -6.730 -2.922 1.00 87.94 72 LEU A O 1
ATOM 548 N N . ARG A 1 73 ? -7.250 -7.297 -1.651 1.00 90.56 73 ARG A N 1
ATOM 549 C CA . ARG A 1 73 ? -8.114 -7.639 -2.795 1.00 90.56 73 ARG A CA 1
ATOM 550 C C . ARG A 1 73 ? -8.383 -6.435 -3.690 1.00 90.56 73 ARG A C 1
ATOM 552 O O . ARG A 1 73 ? -8.375 -6.586 -4.907 1.00 90.56 73 ARG A O 1
ATOM 559 N N . PHE A 1 74 ? -8.610 -5.267 -3.093 1.00 92.25 74 PHE A N 1
ATOM 560 C CA . PHE A 1 74 ? -8.773 -4.020 -3.832 1.00 92.25 74 PHE A CA 1
ATOM 561 C C . PHE A 1 74 ? -7.512 -3.671 -4.633 1.00 92.25 74 PHE A C 1
ATOM 563 O O . PHE A 1 74 ? -7.616 -3.397 -5.825 1.00 92.25 74 PHE A O 1
ATOM 570 N N . ILE A 1 75 ? -6.329 -3.757 -4.019 1.00 89.56 75 ILE A N 1
ATOM 571 C CA . ILE A 1 75 ? -5.065 -3.479 -4.712 1.00 89.56 75 ILE A CA 1
ATOM 572 C C . ILE A 1 75 ? -4.818 -4.465 -5.853 1.00 89.56 75 ILE A C 1
ATOM 574 O O . ILE A 1 75 ? -4.500 -4.032 -6.953 1.00 89.56 75 ILE A O 1
ATOM 578 N N . ILE A 1 76 ? -5.022 -5.768 -5.632 1.00 88.88 76 ILE A N 1
ATOM 579 C CA . ILE A 1 76 ? -4.846 -6.788 -6.679 1.00 88.88 76 ILE A CA 1
ATOM 580 C C . ILE A 1 76 ? -5.728 -6.483 -7.895 1.00 88.88 76 ILE A C 1
ATOM 582 O O . ILE A 1 76 ? -5.265 -6.568 -9.028 1.00 88.88 76 ILE A O 1
ATOM 586 N N . ALA A 1 77 ? -6.980 -6.075 -7.671 1.00 89.88 77 ALA A N 1
ATOM 587 C CA . ALA A 1 77 ? -7.883 -5.688 -8.753 1.00 89.88 77 ALA A CA 1
ATOM 588 C C . ALA A 1 77 ? -7.428 -4.418 -9.499 1.00 89.88 77 ALA A C 1
ATOM 590 O O . ALA A 1 77 ? -7.781 -4.239 -10.662 1.00 89.88 77 ALA A O 1
ATOM 591 N N . LYS A 1 78 ? -6.645 -3.553 -8.844 1.00 85.75 78 LYS A N 1
ATOM 592 C CA . LYS A 1 78 ? -6.097 -2.315 -9.407 1.00 85.75 78 LYS A CA 1
ATOM 593 C C . LYS A 1 78 ? -4.728 -2.460 -10.066 1.00 85.75 78 LYS A C 1
ATOM 595 O O . LYS A 1 78 ? -4.320 -1.522 -10.742 1.00 85.75 78 LYS A O 1
ATOM 600 N N . ILE A 1 79 ? -4.036 -3.593 -9.919 1.00 86.06 79 ILE A N 1
ATOM 601 C CA . ILE A 1 79 ? -2.700 -3.815 -10.507 1.00 86.06 79 ILE A CA 1
ATOM 602 C C . ILE A 1 79 ? -2.630 -3.388 -11.986 1.00 86.06 79 ILE A C 1
ATOM 604 O O . ILE A 1 79 ? -1.746 -2.596 -12.305 1.00 86.06 79 ILE A O 1
ATOM 608 N N . PRO A 1 80 ? -3.564 -3.791 -12.876 1.00 85.75 80 PRO A N 1
ATOM 609 C CA . PRO A 1 80 ? -3.494 -3.398 -14.285 1.00 85.75 80 PRO A CA 1
ATOM 610 C C . PRO A 1 80 ? -3.613 -1.884 -14.502 1.00 85.75 80 PRO A C 1
ATOM 612 O O . PRO A 1 80 ? -2.988 -1.332 -15.399 1.00 85.75 80 PRO A O 1
ATOM 615 N N . GLU A 1 81 ? -4.416 -1.201 -13.681 1.00 85.56 81 GLU A N 1
ATOM 616 C CA . GLU A 1 81 ? -4.591 0.254 -13.743 1.00 85.56 81 GLU A CA 1
ATOM 617 C C . GLU A 1 81 ? -3.339 0.979 -13.240 1.00 85.56 81 GLU A C 1
ATOM 619 O O . GLU A 1 81 ? -2.906 1.950 -13.852 1.00 85.56 81 GLU A O 1
ATOM 624 N N . ILE A 1 82 ? -2.740 0.481 -12.153 1.00 81.56 82 ILE A N 1
ATOM 625 C CA . ILE A 1 82 ? -1.494 1.015 -11.598 1.00 81.56 82 ILE A CA 1
ATOM 626 C C . ILE A 1 82 ? -0.383 0.909 -12.646 1.00 81.56 82 ILE A C 1
ATOM 628 O O . ILE A 1 82 ? 0.223 1.928 -12.956 1.00 81.56 82 ILE A O 1
ATOM 632 N N . ILE A 1 83 ? -0.183 -0.276 -13.239 1.00 81.25 83 ILE A N 1
ATOM 633 C CA . ILE A 1 83 ? 0.816 -0.517 -14.298 1.00 81.25 83 ILE A CA 1
ATOM 634 C C . ILE A 1 83 ? 0.586 0.418 -15.487 1.00 81.25 83 ILE A C 1
ATOM 636 O O . ILE A 1 83 ? 1.480 1.172 -15.862 1.00 81.25 83 ILE A O 1
ATOM 640 N N . LYS A 1 84 ? -0.639 0.458 -16.020 1.00 82.06 84 LYS A N 1
ATOM 641 C CA . LYS A 1 84 ? -0.969 1.293 -17.181 1.00 82.06 84 LYS A CA 1
ATOM 642 C C . LYS A 1 84 ? -0.730 2.786 -16.941 1.00 82.06 84 LYS A C 1
ATOM 644 O O . LYS A 1 84 ? -0.293 3.486 -17.847 1.00 82.06 84 LYS A O 1
ATOM 649 N N . ASN A 1 85 ? -1.050 3.295 -15.752 1.00 75.31 85 ASN A N 1
ATOM 650 C CA . ASN A 1 85 ? -0.847 4.711 -15.444 1.00 75.31 85 ASN A CA 1
ATOM 651 C C . ASN A 1 85 ? 0.643 5.085 -15.389 1.00 75.31 85 ASN A C 1
ATOM 653 O O . ASN A 1 85 ? 0.968 6.240 -15.631 1.00 75.31 85 ASN A O 1
ATOM 657 N N . MET A 1 86 ? 1.532 4.123 -15.124 1.00 69.56 86 MET A N 1
ATOM 658 C CA . MET A 1 86 ? 2.981 4.341 -15.131 1.00 69.56 86 MET A CA 1
ATOM 659 C C . MET A 1 86 ? 3.560 4.330 -16.549 1.00 69.56 86 MET A C 1
ATOM 661 O O . MET A 1 86 ? 4.412 5.154 -16.858 1.00 69.56 86 MET A O 1
ATOM 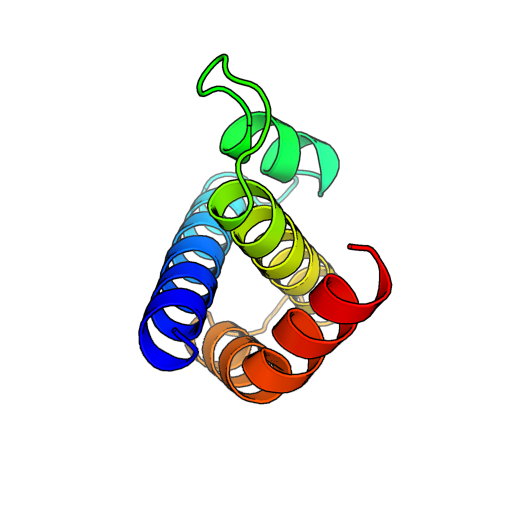665 N N . GLU A 1 87 ? 3.043 3.484 -17.445 1.00 63.94 87 GLU A N 1
ATOM 666 C CA . GLU A 1 87 ? 3.473 3.448 -18.855 1.00 63.94 87 GLU A CA 1
ATOM 667 C C . GLU A 1 87 ? 3.154 4.737 -19.633 1.00 63.94 87 GLU A C 1
ATOM 669 O O . GLU A 1 87 ? 3.748 4.996 -20.674 1.00 63.9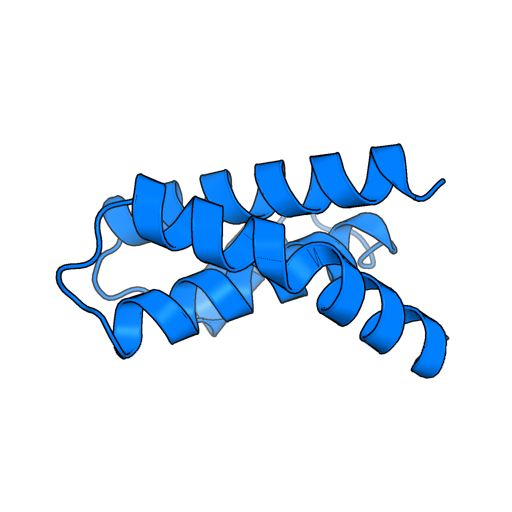4 87 GLU A O 1
ATOM 674 N N . VAL A 1 88 ? 2.195 5.540 -19.161 1.00 56.47 88 VAL A N 1
ATOM 675 C CA . VAL A 1 88 ? 1.803 6.811 -19.799 1.00 56.47 88 VAL A CA 1
ATOM 676 C C . VAL A 1 88 ? 2.692 7.983 -19.353 1.00 56.47 88 VAL A C 1
ATOM 678 O O . VAL A 1 88 ? 2.741 9.001 -20.042 1.00 56.47 88 VAL A O 1
ATOM 681 N N . GLU A 1 89 ? 3.386 7.856 -18.218 1.00 47.41 89 GLU A N 1
ATOM 682 C CA . GLU A 1 89 ? 4.273 8.892 -17.664 1.00 47.41 89 GLU A CA 1
ATOM 683 C C . GLU A 1 89 ? 5.767 8.666 -17.989 1.00 47.41 89 GLU A C 1
ATOM 685 O O . GLU A 1 89 ? 6.584 9.533 -17.668 1.00 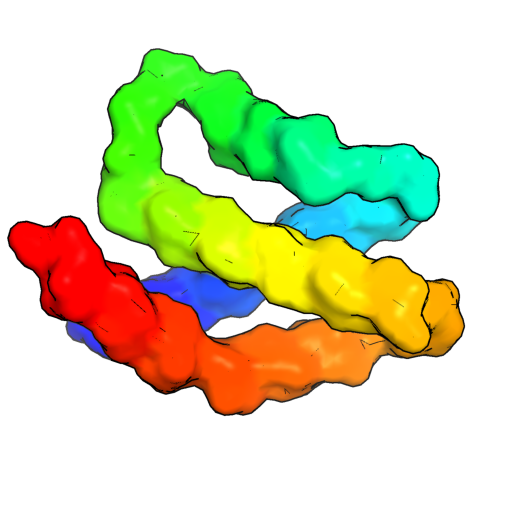47.41 89 GLU A O 1
ATOM 690 N N . ALA A 1 90 ? 6.113 7.547 -18.642 1.00 44.84 90 ALA A N 1
ATOM 691 C CA . ALA A 1 90 ? 7.459 7.198 -19.118 1.00 44.84 90 ALA A CA 1
ATOM 692 C C . ALA A 1 90 ? 7.714 7.647 -20.570 1.00 44.84 90 ALA A C 1
ATOM 694 O O . ALA A 1 90 ? 8.851 8.095 -20.852 1.00 44.84 90 ALA A O 1
#

Sequence (90 aa):
MEEDDGLAIVAAADRAIRFQNKNPNATIEEAIGHAMDGGGTPDEASIVAIAAATEVFRFKERHRRAKDKEVLRFIIAKIPEIIKNMEVEA